Protein AF-A0A2E4V442-F1 (afdb_monomer)

pLDDT: mean 93.14, std 7.01, range [48.56, 98.62]

Radius of gyration: 17.45 Å; Cα contacts (8 Å, |Δi|>4): 67; chains: 1; bounding box: 44×37×44 Å

Nearest PDB structures (foldseek):
  5d56-assembly1_A  TM=4.165E-01  e=1.355E+00  Escherichia coli K-12
  5mm1-assembly1_A  TM=4.091E-01  e=1.714E+00  Pyrococcus furiosus DSM 3638

Secondary structure (DSSP, 8-state):
---HHHHHHHHHHHHHHHHHHHHTTT-HHHHHHHHHS-HHHHHHHHHHHHTT--HHHHHHHHHHHHHHHHHHTTHHHHHHHHHHTT--HHHHHHHHHHHHHHHHHHHHHHHHHTT---

Foldseek 3Di:
DQDPVNVVVVVVVVVLVVVLVVVCVPDVVVSVVSVPPVVVLVVVLVVCVVVPHDPVVSVLSVLVVVLLVVLLCQLVVQLVVVVVVVDDNVVSSVRSVVSSVVSVVVSVVVCVVVVVRD

Structure (mmCIF, N/CA/C/O backbone):
data_AF-A0A2E4V442-F1
#
_entry.id   AF-A0A2E4V442-F1
#
loop_
_atom_site.group_PDB
_atom_site.id
_atom_site.type_symbol
_atom_site.label_atom_id
_atom_site.label_alt_id
_atom_site.label_comp_id
_atom_site.label_asym_id
_atom_site.label_entity_id
_atom_site.label_seq_id
_atom_site.pdbx_PDB_ins_code
_atom_site.Cartn_x
_atom_site.Cartn_y
_atom_site.Cartn_z
_atom_site.occupancy
_atom_site.B_iso_or_equiv
_atom_site.auth_seq_id
_atom_site.auth_comp_id
_atom_site.auth_asym_id
_atom_site.auth_atom_id
_atom_site.pdbx_PDB_model_num
ATOM 1 N N . MET A 1 1 ? -5.041 24.368 11.842 1.00 70.88 1 MET A N 1
ATOM 2 C CA . MET A 1 1 ? -3.656 24.438 12.357 1.00 70.88 1 MET A CA 1
ATOM 3 C C . MET A 1 1 ? -3.226 23.009 12.643 1.00 70.88 1 MET A C 1
ATOM 5 O O . MET A 1 1 ? -4.031 22.305 13.235 1.00 70.88 1 MET A O 1
ATOM 9 N N . LEU A 1 2 ? -2.059 22.558 12.169 1.00 82.75 2 LEU A N 1
ATOM 10 C CA . LEU A 1 2 ? -1.577 21.198 12.460 1.00 82.75 2 LEU A CA 1
ATOM 11 C C . LEU A 1 2 ? -1.310 21.066 13.961 1.00 82.75 2 LEU A C 1
ATOM 13 O O . LEU A 1 2 ? -0.691 21.955 14.550 1.00 82.75 2 LEU A O 1
ATOM 17 N N . THR A 1 3 ? -1.780 19.985 14.576 1.00 91.81 3 THR A N 1
ATOM 18 C CA . THR A 1 3 ? -1.441 19.688 15.969 1.00 91.81 3 THR A CA 1
ATOM 19 C C . THR A 1 3 ? -0.042 19.071 16.050 1.00 91.81 3 THR A C 1
ATOM 21 O O . THR A 1 3 ? 0.484 18.544 15.067 1.00 91.81 3 THR A O 1
ATOM 24 N N . LEU A 1 4 ? 0.576 19.100 17.235 1.00 90.75 4 LEU A N 1
ATOM 25 C CA . LEU A 1 4 ? 1.845 18.399 17.474 1.00 90.75 4 LEU A CA 1
ATOM 26 C C . LEU A 1 4 ? 1.731 16.900 17.144 1.00 90.75 4 LEU A C 1
ATOM 28 O O . LEU A 1 4 ? 2.670 16.299 16.627 1.00 90.75 4 LEU A O 1
ATOM 32 N N . PHE A 1 5 ? 0.560 16.317 17.398 1.00 86.19 5 PHE A N 1
ATOM 33 C CA . PHE A 1 5 ? 0.272 14.924 17.089 1.00 86.19 5 PHE A CA 1
ATOM 34 C C . PHE A 1 5 ? 0.275 14.656 15.578 1.00 86.19 5 PHE A C 1
ATOM 36 O O . PHE A 1 5 ? 0.893 13.692 15.130 1.00 86.19 5 PHE A O 1
ATOM 43 N N . ASP A 1 6 ? -0.313 15.549 14.777 1.00 87.94 6 ASP A N 1
ATOM 44 C CA . ASP A 1 6 ? -0.302 15.438 13.312 1.00 87.94 6 ASP A CA 1
ATOM 45 C C . ASP A 1 6 ? 1.120 15.525 12.744 1.00 87.94 6 ASP A C 1
ATOM 47 O O . ASP A 1 6 ? 1.485 14.763 11.848 1.00 87.94 6 ASP A O 1
ATOM 51 N N . ILE A 1 7 ? 1.957 16.405 13.306 1.00 92.69 7 ILE A N 1
ATOM 52 C CA . ILE A 1 7 ? 3.369 16.534 12.915 1.00 92.69 7 ILE A CA 1
ATOM 53 C C . ILE A 1 7 ? 4.123 15.222 13.166 1.00 92.69 7 ILE A C 1
ATOM 55 O O . ILE A 1 7 ? 4.877 14.770 12.305 1.00 92.69 7 ILE A O 1
ATOM 59 N N . ILE A 1 8 ? 3.893 14.574 14.312 1.00 89.12 8 ILE A N 1
ATOM 60 C CA . ILE A 1 8 ? 4.520 13.287 14.640 1.00 89.12 8 ILE A CA 1
ATOM 61 C C . ILE A 1 8 ? 4.085 12.198 13.648 1.00 89.12 8 ILE A C 1
ATOM 63 O O . ILE A 1 8 ? 4.938 11.465 13.144 1.00 89.12 8 ILE A O 1
ATOM 67 N N . LYS A 1 9 ? 2.790 12.117 13.309 1.00 84.31 9 LYS A N 1
ATOM 68 C CA . LYS A 1 9 ? 2.277 11.152 12.315 1.00 84.31 9 LYS A CA 1
ATOM 69 C C . LYS A 1 9 ? 2.958 11.322 10.953 1.00 84.31 9 LYS A C 1
ATOM 71 O O . LYS A 1 9 ? 3.360 10.337 10.327 1.00 84.31 9 LYS A O 1
ATOM 76 N N . ILE A 1 10 ? 3.134 12.570 10.516 1.00 90.31 10 ILE A N 1
ATOM 77 C CA . ILE A 1 10 ? 3.814 12.898 9.257 1.00 90.31 10 ILE A CA 1
ATOM 78 C C . ILE A 1 10 ? 5.287 12.474 9.309 1.00 90.31 10 ILE A C 1
ATOM 80 O O . ILE A 1 10 ? 5.756 11.801 8.392 1.00 90.31 10 ILE A O 1
ATOM 84 N N . LEU A 1 11 ? 6.008 12.815 10.383 1.00 93.12 11 LEU A N 1
ATOM 85 C CA . LEU A 1 11 ? 7.427 12.474 10.530 1.00 93.12 11 LEU A CA 1
ATOM 86 C C . LEU A 1 11 ? 7.662 10.961 10.534 1.00 93.12 11 LEU A C 1
ATOM 88 O O . LEU A 1 11 ? 8.557 10.491 9.835 1.00 93.12 11 LEU A O 1
ATOM 92 N N . ILE A 1 12 ? 6.842 10.192 11.256 1.00 88.94 12 ILE A N 1
ATOM 93 C CA . ILE A 1 12 ? 6.928 8.723 11.266 1.00 88.94 12 ILE A CA 1
ATOM 94 C C . ILE A 1 12 ? 6.750 8.168 9.849 1.00 88.94 12 ILE A C 1
ATOM 96 O O . ILE A 1 12 ? 7.550 7.349 9.401 1.00 88.94 12 ILE A O 1
ATOM 100 N N . THR A 1 13 ? 5.744 8.652 9.117 1.00 88.25 13 THR A N 1
ATOM 101 C CA . THR A 1 13 ? 5.473 8.207 7.741 1.00 88.25 13 THR A CA 1
ATOM 102 C C . THR A 1 13 ? 6.648 8.518 6.811 1.00 88.25 13 THR A C 1
ATOM 104 O O . THR A 1 13 ? 7.083 7.658 6.044 1.00 88.25 13 THR A O 1
ATOM 107 N N . ALA A 1 14 ? 7.211 9.725 6.911 1.00 92.38 14 ALA A N 1
ATOM 108 C CA . ALA A 1 14 ? 8.365 10.133 6.115 1.00 92.38 14 ALA A CA 1
ATOM 109 C C . ALA A 1 14 ? 9.609 9.283 6.423 1.00 92.38 14 ALA A C 1
ATOM 111 O O . ALA A 1 14 ? 10.305 8.865 5.497 1.00 92.38 14 ALA A O 1
ATOM 112 N N . ILE A 1 15 ? 9.861 8.983 7.703 1.00 93.19 15 ILE A N 1
ATOM 113 C CA . ILE A 1 15 ? 10.971 8.122 8.131 1.00 93.19 15 ILE A CA 1
ATOM 114 C C . ILE A 1 15 ? 10.814 6.716 7.553 1.00 93.19 15 ILE A C 1
ATOM 116 O O . ILE A 1 15 ? 11.778 6.194 7.006 1.00 93.19 15 ILE A O 1
ATOM 120 N N . ILE A 1 16 ? 9.616 6.123 7.601 1.00 89.50 16 ILE A N 1
ATOM 121 C CA . ILE A 1 16 ? 9.366 4.784 7.041 1.00 89.50 16 ILE A CA 1
ATOM 122 C C . ILE A 1 16 ? 9.712 4.749 5.546 1.00 89.50 16 ILE A C 1
ATOM 124 O O . ILE A 1 16 ? 10.477 3.886 5.112 1.00 89.50 16 ILE A O 1
ATOM 128 N N . ILE A 1 17 ? 9.200 5.707 4.767 1.00 90.88 17 ILE A N 1
ATOM 129 C CA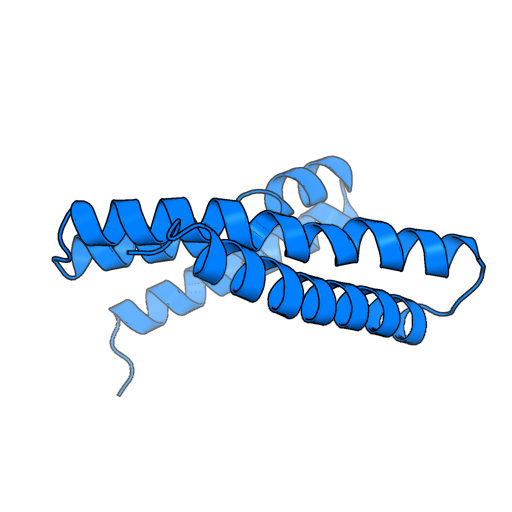 . ILE A 1 17 ? 9.462 5.786 3.321 1.00 90.88 17 ILE A CA 1
ATOM 130 C C . ILE A 1 17 ? 10.961 5.963 3.054 1.00 90.88 17 ILE A C 1
ATOM 132 O O . ILE A 1 17 ? 11.536 5.259 2.220 1.00 90.88 17 ILE A O 1
ATOM 136 N N . PHE A 1 18 ? 11.608 6.871 3.787 1.00 93.50 18 PHE A N 1
ATOM 137 C CA . PHE A 1 18 ? 13.040 7.120 3.665 1.00 93.50 18 PHE A CA 1
ATOM 138 C C . PHE A 1 18 ? 13.868 5.870 3.985 1.00 93.50 18 PHE A C 1
ATOM 140 O O . PHE A 1 18 ? 14.773 5.520 3.230 1.00 93.50 18 PHE A O 1
ATOM 147 N N . THR A 1 19 ? 13.545 5.155 5.063 1.00 91.31 19 THR A N 1
ATOM 148 C CA . THR A 1 19 ? 14.232 3.921 5.454 1.00 91.31 19 THR A CA 1
ATOM 149 C C . THR A 1 19 ? 14.133 2.856 4.365 1.00 91.31 19 THR A C 1
ATOM 151 O O . THR A 1 19 ? 15.154 2.262 4.018 1.00 91.31 19 THR A O 1
ATOM 154 N N . VAL A 1 20 ? 12.952 2.652 3.772 1.00 91.12 20 VAL A N 1
ATOM 155 C CA . VAL A 1 20 ? 12.780 1.700 2.661 1.00 91.12 20 VAL A CA 1
ATOM 156 C C . VAL A 1 20 ? 13.648 2.095 1.460 1.00 91.12 20 VAL A C 1
ATOM 158 O O . VAL A 1 20 ? 14.362 1.247 0.926 1.00 91.12 20 VAL A O 1
ATOM 161 N N . ALA A 1 21 ? 13.668 3.379 1.085 1.00 90.50 21 ALA A N 1
ATOM 162 C CA . ALA A 1 21 ? 14.468 3.883 -0.038 1.00 90.50 21 ALA A CA 1
ATOM 163 C C . ALA A 1 21 ? 15.992 3.798 0.191 1.00 90.50 21 ALA A C 1
ATOM 165 O O . ALA A 1 21 ? 16.767 3.611 -0.750 1.00 90.50 21 ALA A O 1
ATOM 166 N N . GLN A 1 22 ? 16.448 3.933 1.438 1.00 93.69 22 GLN A N 1
ATOM 167 C CA . GLN A 1 22 ? 17.862 3.771 1.784 1.00 93.69 22 GLN A CA 1
ATOM 168 C C . GLN A 1 22 ? 18.279 2.299 1.790 1.00 93.69 22 GLN A C 1
ATOM 170 O O . GLN A 1 22 ? 19.370 1.960 1.329 1.00 93.69 22 GLN A O 1
ATOM 175 N N . ILE A 1 23 ? 17.419 1.414 2.300 1.00 92.12 23 ILE A N 1
ATOM 176 C CA . ILE A 1 23 ? 17.699 -0.023 2.358 1.00 92.12 23 ILE A CA 1
ATOM 177 C C . ILE A 1 23 ? 17.668 -0.637 0.960 1.00 92.12 23 ILE A C 1
ATOM 179 O O . ILE A 1 23 ? 18.528 -1.460 0.668 1.00 92.12 23 ILE A O 1
ATOM 183 N N . SER A 1 24 ? 16.786 -0.188 0.060 1.00 90.88 24 SER A N 1
ATOM 184 C CA . SER A 1 24 ? 16.713 -0.721 -1.310 1.00 90.88 24 SER A CA 1
ATOM 185 C C . SER A 1 24 ? 18.002 -0.544 -2.114 1.00 90.88 24 SER A C 1
ATOM 187 O O . SER A 1 24 ? 18.226 -1.287 -3.065 1.00 90.88 24 SER A O 1
ATOM 189 N N . GLN A 1 25 ? 18.857 0.413 -1.734 1.00 91.44 25 GLN A N 1
ATOM 190 C CA . GLN A 1 25 ? 20.178 0.617 -2.340 1.00 91.44 25 GLN A CA 1
ATOM 191 C C . GLN A 1 25 ? 21.234 -0.386 -1.847 1.00 91.44 25 GLN A C 1
ATOM 193 O O . GLN A 1 25 ? 22.270 -0.536 -2.488 1.00 91.44 25 GLN A O 1
ATOM 198 N N . ARG A 1 26 ? 21.006 -1.041 -0.700 1.00 91.62 26 ARG A N 1
ATOM 199 C CA . ARG A 1 26 ? 21.957 -1.967 -0.060 1.00 91.62 26 ARG A CA 1
ATOM 200 C C . ARG A 1 26 ? 21.497 -3.421 -0.117 1.00 91.62 26 ARG A C 1
ATOM 202 O O . ARG A 1 26 ? 22.315 -4.296 -0.368 1.00 91.62 26 ARG A O 1
ATOM 209 N N . ASP A 1 27 ? 20.214 -3.664 0.133 1.00 92.81 27 ASP A N 1
ATOM 210 C CA . ASP A 1 27 ? 19.600 -4.989 0.186 1.00 92.81 27 ASP A CA 1
ATOM 211 C C . ASP A 1 27 ? 18.152 -4.919 -0.322 1.00 92.81 27 ASP A C 1
ATOM 213 O O . ASP A 1 27 ? 17.242 -4.404 0.337 1.00 92.81 27 ASP A O 1
ATOM 217 N N . THR A 1 28 ? 17.937 -5.450 -1.524 1.00 91.62 28 THR A N 1
ATOM 218 C CA . THR A 1 28 ? 16.622 -5.469 -2.170 1.00 91.62 28 THR A CA 1
ATOM 219 C C . THR A 1 28 ? 15.635 -6.394 -1.457 1.00 91.62 28 THR A C 1
ATOM 221 O O . THR A 1 28 ? 14.446 -6.082 -1.420 1.00 91.62 28 THR A O 1
ATOM 224 N N . LEU A 1 29 ? 16.095 -7.500 -0.861 1.00 93.50 29 LEU A N 1
ATOM 225 C CA . LEU A 1 29 ? 15.221 -8.441 -0.157 1.00 93.50 29 LEU A CA 1
ATOM 226 C C . LEU A 1 29 ? 14.719 -7.830 1.151 1.00 93.50 29 LEU A C 1
ATOM 228 O O . LEU A 1 29 ? 13.524 -7.887 1.436 1.00 93.50 29 LEU A O 1
ATOM 232 N N . LEU A 1 30 ? 15.607 -7.192 1.918 1.00 92.56 30 LEU A N 1
ATOM 233 C CA . LEU A 1 30 ? 15.222 -6.491 3.142 1.00 92.56 30 LEU A CA 1
ATOM 234 C C . LEU A 1 30 ? 14.290 -5.309 2.843 1.00 92.56 30 LEU A C 1
ATOM 236 O O . LEU A 1 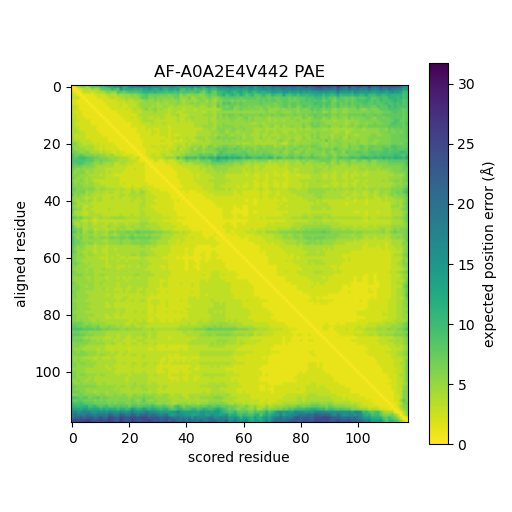30 ? 13.324 -5.087 3.572 1.00 92.56 30 LEU A O 1
ATOM 240 N N . ALA A 1 31 ? 14.532 -4.577 1.751 1.00 90.62 31 ALA A N 1
ATOM 241 C CA . ALA A 1 31 ? 13.635 -3.511 1.314 1.00 90.62 31 ALA A CA 1
ATOM 242 C C . ALA A 1 31 ? 12.249 -4.042 0.925 1.00 90.62 31 ALA A C 1
ATOM 244 O O . ALA A 1 31 ? 11.245 -3.457 1.325 1.00 90.62 31 ALA A O 1
ATOM 245 N N . ALA A 1 32 ? 12.184 -5.163 0.197 1.00 91.88 32 ALA A N 1
ATOM 246 C CA . ALA A 1 32 ? 10.926 -5.813 -0.159 1.00 91.88 32 ALA A CA 1
ATOM 247 C C . ALA A 1 32 ? 10.178 -6.323 1.082 1.00 91.88 32 ALA A C 1
ATOM 249 O O . ALA A 1 32 ? 8.971 -6.116 1.192 1.00 91.88 32 ALA A O 1
ATOM 250 N N . LEU A 1 33 ? 10.889 -6.917 2.049 1.00 93.06 33 LEU A N 1
ATOM 251 C CA . LEU A 1 33 ? 10.310 -7.350 3.320 1.00 93.06 33 LEU A CA 1
ATOM 252 C C . LEU A 1 33 ? 9.682 -6.167 4.061 1.00 93.06 33 LEU A C 1
ATOM 254 O O . LEU A 1 33 ? 8.514 -6.231 4.433 1.00 93.06 33 LEU A O 1
ATOM 258 N N . LEU A 1 34 ? 10.421 -5.068 4.224 1.00 91.00 34 LEU A N 1
ATOM 259 C CA . LEU A 1 34 ? 9.919 -3.868 4.893 1.00 91.00 34 LEU A CA 1
ATOM 260 C C . LEU A 1 34 ? 8.745 -3.227 4.147 1.00 91.00 34 LEU A C 1
ATOM 262 O O . LEU A 1 34 ? 7.768 -2.841 4.782 1.00 91.00 34 LEU A O 1
ATOM 266 N N . ALA A 1 35 ? 8.811 -3.155 2.816 1.00 89.81 35 ALA A N 1
ATOM 267 C CA . ALA A 1 35 ? 7.719 -2.647 1.990 1.00 89.81 35 ALA A CA 1
ATOM 268 C C . ALA A 1 35 ? 6.462 -3.533 2.055 1.00 89.81 35 ALA A C 1
ATOM 270 O O . ALA A 1 35 ? 5.357 -3.028 1.877 1.00 89.81 35 ALA A O 1
ATOM 271 N N . SER A 1 36 ? 6.612 -4.836 2.325 1.00 91.62 36 SER A N 1
ATOM 272 C CA . SER A 1 36 ? 5.485 -5.772 2.445 1.00 91.62 36 SER A CA 1
ATOM 273 C C . SER A 1 36 ? 4.739 -5.680 3.781 1.00 91.62 36 SER A C 1
ATOM 275 O O . SER A 1 36 ? 3.601 -6.140 3.880 1.00 91.62 36 SER A O 1
ATOM 277 N N . ILE A 1 37 ? 5.347 -5.080 4.814 1.00 93.25 37 ILE A N 1
ATOM 278 C CA . ILE A 1 37 ? 4.682 -4.864 6.103 1.00 93.25 37 ILE A CA 1
ATOM 279 C C . ILE A 1 37 ? 3.549 -3.845 5.896 1.00 93.25 37 ILE A C 1
ATOM 281 O O . ILE A 1 37 ? 3.814 -2.743 5.406 1.00 93.25 37 ILE A O 1
ATOM 285 N N . PRO A 1 38 ? 2.304 -4.131 6.327 1.00 92.38 38 PRO A N 1
ATOM 286 C CA . PRO A 1 38 ? 1.164 -3.225 6.176 1.00 92.38 38 PRO A CA 1
ATOM 287 C C . PRO A 1 38 ? 1.219 -2.080 7.205 1.00 92.38 38 PRO A C 1
ATOM 289 O O . PRO A 1 38 ? 0.304 -1.880 8.001 1.00 92.38 38 PRO A O 1
ATOM 292 N N . THR A 1 39 ? 2.318 -1.323 7.214 1.00 91.81 39 THR A N 1
ATOM 293 C CA . THR A 1 39 ? 2.621 -0.267 8.193 1.00 91.81 39 THR A CA 1
ATOM 294 C C . THR A 1 39 ? 1.535 0.799 8.236 1.00 91.81 39 THR A C 1
ATOM 296 O O . THR A 1 39 ? 1.105 1.181 9.320 1.00 91.81 39 THR A O 1
ATOM 299 N N . VAL A 1 40 ? 1.031 1.218 7.071 1.00 91.44 40 VAL A N 1
ATOM 300 C CA . VAL A 1 40 ? -0.080 2.175 6.961 1.00 91.44 40 VAL A CA 1
ATOM 301 C C . VAL A 1 40 ? -1.321 1.655 7.689 1.00 91.44 40 VAL A C 1
ATOM 303 O O . VAL A 1 40 ? -1.906 2.374 8.493 1.00 91.44 40 VAL A O 1
ATOM 306 N N . SER A 1 41 ? -1.695 0.393 7.465 1.00 93.69 41 SER A N 1
ATOM 307 C CA . SER A 1 41 ? -2.851 -0.232 8.113 1.00 93.69 41 SER A CA 1
ATOM 308 C C . SER A 1 41 ? -2.658 -0.406 9.618 1.00 93.69 41 SER A C 1
ATOM 310 O O . SER A 1 41 ? -3.590 -0.166 10.381 1.00 93.69 41 SER A O 1
ATOM 312 N N . ILE A 1 42 ? -1.457 -0.797 10.055 1.00 94.44 42 ILE A N 1
ATOM 313 C CA . ILE A 1 42 ? -1.119 -0.934 11.479 1.00 94.44 42 ILE A CA 1
ATOM 314 C C . ILE A 1 42 ? -1.258 0.421 12.178 1.00 94.44 42 ILE A C 1
ATOM 316 O O . ILE A 1 42 ? -1.952 0.519 13.187 1.00 94.44 42 ILE A O 1
ATOM 320 N N . LEU A 1 43 ? -0.654 1.473 11.619 1.00 91.88 43 LEU A N 1
ATOM 321 C CA . LEU A 1 43 ? -0.737 2.825 12.173 1.00 91.88 43 LEU A CA 1
ATOM 322 C C . LEU A 1 43 ? -2.178 3.344 12.185 1.00 91.88 43 LEU A C 1
ATOM 324 O O . LEU A 1 43 ? -2.605 3.905 13.190 1.00 91.88 43 LEU A O 1
ATOM 328 N N . ALA A 1 44 ? -2.944 3.102 11.118 1.00 92.50 44 ALA A N 1
ATOM 329 C CA . ALA A 1 44 ? -4.356 3.464 11.065 1.00 92.50 44 ALA A CA 1
ATOM 330 C C . ALA A 1 44 ? -5.157 2.788 12.188 1.00 92.50 44 ALA A C 1
ATOM 332 O O . ALA A 1 44 ? -5.867 3.478 12.910 1.00 92.50 44 ALA A O 1
ATOM 333 N N . MET A 1 45 ? -4.992 1.478 12.410 1.00 96.00 45 MET A N 1
ATOM 334 C CA . MET A 1 45 ? -5.677 0.768 13.502 1.00 96.00 45 MET A CA 1
ATOM 335 C C . MET A 1 45 ? -5.247 1.256 14.891 1.00 96.00 45 MET A C 1
ATOM 337 O O . MET A 1 45 ? -6.085 1.362 15.785 1.00 96.00 45 MET A O 1
ATOM 341 N N . MET A 1 46 ? -3.967 1.595 15.081 1.00 94.25 46 MET A N 1
ATOM 342 C CA . MET A 1 46 ? -3.495 2.203 16.331 1.00 94.25 46 MET A CA 1
ATOM 343 C C . MET A 1 46 ? -4.164 3.556 16.585 1.00 94.25 46 MET A C 1
ATOM 345 O O . MET A 1 46 ? -4.535 3.853 17.717 1.00 94.25 46 MET A O 1
ATOM 349 N N . TRP A 1 47 ? -4.337 4.375 15.545 1.00 91.31 47 TRP A N 1
ATOM 350 C CA . TRP A 1 47 ? -5.034 5.655 15.669 1.00 91.31 47 TRP A CA 1
ATOM 351 C C . TRP A 1 47 ? -6.530 5.470 15.887 1.00 91.31 47 TRP A C 1
ATOM 353 O O . TRP A 1 47 ? -7.070 6.137 16.753 1.00 91.31 47 TRP A O 1
ATOM 363 N N . MET A 1 48 ? -7.176 4.520 15.204 1.00 94.88 48 MET A N 1
ATOM 364 C CA . MET A 1 48 ? -8.578 4.175 15.463 1.00 94.88 48 MET A CA 1
ATOM 365 C C . MET A 1 48 ? -8.796 3.806 16.935 1.00 94.88 48 MET A C 1
ATOM 367 O O . MET A 1 48 ? -9.727 4.296 17.565 1.00 94.88 48 MET A O 1
ATOM 371 N N . ASN A 1 49 ? -7.910 2.984 17.506 1.00 95.88 49 ASN A N 1
ATOM 372 C CA . ASN A 1 49 ? -7.970 2.634 18.922 1.00 95.88 49 ASN A CA 1
ATOM 373 C C . ASN A 1 49 ? -7.753 3.854 19.833 1.00 95.88 49 ASN A C 1
ATOM 375 O O . ASN A 1 49 ? -8.490 4.033 20.799 1.00 95.88 49 ASN A O 1
ATOM 379 N N . TYR A 1 50 ? -6.780 4.709 19.509 1.00 92.88 50 TYR A N 1
ATOM 380 C CA . TYR A 1 50 ? -6.520 5.943 20.253 1.00 92.88 50 TYR A CA 1
ATOM 381 C C . TYR A 1 50 ? -7.706 6.921 20.212 1.00 92.88 50 TYR A C 1
ATOM 383 O O . TYR A 1 50 ? -8.040 7.527 21.228 1.00 92.88 50 TYR A O 1
ATOM 391 N N . ASP A 1 51 ? -8.363 7.034 19.058 1.00 92.94 51 ASP A N 1
ATOM 392 C CA . ASP A 1 51 ? -9.527 7.893 18.828 1.00 92.94 51 ASP A CA 1
ATOM 393 C C . ASP A 1 51 ? -10.822 7.297 19.429 1.00 92.94 51 ASP A C 1
ATOM 395 O O . ASP A 1 51 ? -11.886 7.912 19.353 1.00 92.94 51 ASP A O 1
ATOM 399 N N . GLY A 1 52 ? -10.739 6.122 20.066 1.00 96.12 52 GLY A N 1
ATOM 400 C CA . GLY A 1 52 ? -11.832 5.500 20.812 1.00 96.12 52 GLY A CA 1
ATOM 401 C C . GLY A 1 52 ? -12.824 4.707 19.961 1.00 96.12 52 GLY A C 1
ATOM 402 O O . GLY A 1 52 ? -13.940 4.463 20.420 1.00 96.12 52 GLY A O 1
ATOM 403 N N . LEU A 1 53 ? -12.448 4.306 18.740 1.00 97.38 53 LEU A N 1
ATOM 404 C CA . LEU A 1 53 ? -13.283 3.423 17.925 1.00 97.38 53 LEU A CA 1
ATOM 405 C C . LEU A 1 53 ? -13.428 2.051 18.588 1.00 97.38 53 LEU A C 1
ATOM 407 O O . LEU A 1 53 ? -12.528 1.554 19.269 1.00 97.38 53 LEU A O 1
ATOM 411 N N . SER A 1 54 ? -14.580 1.431 18.358 1.00 97.31 54 SER A N 1
ATOM 412 C CA . SER A 1 54 ? -14.921 0.132 18.925 1.00 97.31 54 SER A CA 1
ATOM 413 C C . SER A 1 54 ? -14.118 -1.012 18.299 1.00 97.31 54 SER A C 1
ATOM 415 O O . SER A 1 54 ? -13.712 -0.968 17.134 1.00 97.31 54 SER A O 1
ATOM 417 N N . ASP A 1 55 ? -13.956 -2.102 19.054 1.00 96.31 55 ASP A N 1
ATOM 418 C CA . ASP A 1 55 ? -13.287 -3.314 18.567 1.00 96.31 55 ASP A CA 1
ATOM 419 C C . ASP A 1 55 ? -13.943 -3.865 17.292 1.00 96.31 55 ASP A C 1
ATOM 421 O O . ASP A 1 55 ? -13.253 -4.373 16.410 1.00 96.31 55 ASP A O 1
ATOM 425 N N . SER A 1 56 ? -15.268 -3.742 17.152 1.00 96.75 56 SER A N 1
ATOM 426 C CA . SER A 1 56 ? -15.988 -4.187 15.954 1.00 96.75 56 SER A CA 1
ATOM 427 C C . SER A 1 56 ? -15.615 -3.374 14.712 1.00 96.75 56 SER A C 1
ATOM 429 O O . SER A 1 56 ? -15.474 -3.959 13.637 1.00 96.75 56 SER A O 1
ATOM 431 N N . GLU A 1 57 ? -15.397 -2.063 14.841 1.00 96.25 57 GLU A N 1
ATOM 432 C CA . GLU A 1 57 ? -14.930 -1.204 13.746 1.00 96.25 57 GLU A CA 1
ATOM 433 C C . GLU A 1 57 ? -13.500 -1.557 13.329 1.00 96.25 57 GLU A C 1
ATOM 435 O O . GLU A 1 57 ? -13.217 -1.699 12.138 1.00 96.25 57 GLU A O 1
ATOM 440 N N . ILE A 1 58 ? -12.607 -1.778 14.299 1.00 97.25 58 ILE A N 1
ATOM 441 C CA . ILE A 1 58 ? -11.216 -2.170 14.031 1.00 97.25 58 ILE A CA 1
ATOM 442 C C . ILE A 1 58 ? -11.161 -3.564 13.384 1.00 97.25 58 ILE A C 1
ATOM 444 O O . ILE A 1 58 ? -10.443 -3.764 12.401 1.00 97.25 58 ILE A O 1
ATOM 448 N N . ILE A 1 59 ? -11.955 -4.525 13.874 1.00 95.94 59 ILE A N 1
ATOM 449 C CA . ILE A 1 59 ? -12.070 -5.868 13.283 1.00 95.94 59 ILE A CA 1
ATOM 450 C C . ILE A 1 59 ? -12.597 -5.782 11.849 1.00 95.94 59 ILE A C 1
ATOM 452 O O . ILE A 1 59 ? -12.072 -6.469 10.970 1.00 95.94 59 ILE A O 1
ATOM 456 N N . LYS A 1 60 ? -13.625 -4.961 11.598 1.00 94.81 60 LYS A N 1
ATOM 457 C CA . LYS A 1 60 ? -14.173 -4.760 10.252 1.00 94.81 60 LYS A CA 1
ATOM 458 C C . LYS A 1 60 ? -13.108 -4.204 9.310 1.00 94.81 60 LYS A C 1
ATOM 460 O O . LYS A 1 60 ? -12.847 -4.820 8.280 1.00 94.81 60 LYS A O 1
ATOM 465 N N . PHE A 1 61 ? -12.429 -3.129 9.704 1.00 95.56 61 PHE A N 1
ATOM 466 C CA . PHE A 1 61 ? -11.360 -2.519 8.913 1.00 95.56 61 PHE A CA 1
ATOM 467 C C . PHE A 1 61 ? -10.219 -3.505 8.614 1.00 95.56 61 PHE A C 1
ATOM 469 O O . PHE A 1 61 ? -9.785 -3.640 7.471 1.00 95.56 61 PHE A O 1
ATOM 476 N N . SER A 1 62 ? -9.780 -4.269 9.619 1.00 95.44 62 SER A N 1
ATOM 477 C CA . SER A 1 62 ? -8.757 -5.309 9.459 1.00 95.44 62 SER A CA 1
ATOM 478 C C . SER 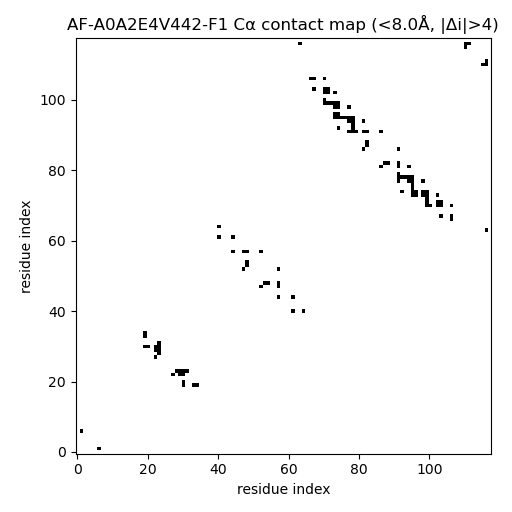A 1 62 ? -9.172 -6.384 8.443 1.00 95.44 62 SER A C 1
ATOM 480 O O . SER A 1 62 ? -8.393 -6.744 7.559 1.00 95.44 62 SER A O 1
ATOM 482 N N . LYS A 1 63 ? -10.425 -6.859 8.509 1.00 94.12 63 LYS A N 1
ATOM 483 C CA . LYS A 1 63 ? -10.970 -7.834 7.550 1.00 94.12 63 LYS A CA 1
ATOM 484 C C . LYS A 1 63 ? -11.083 -7.262 6.140 1.00 94.12 63 LYS A C 1
ATOM 486 O O . LYS A 1 63 ? -10.785 -7.969 5.182 1.00 94.12 63 LYS A O 1
ATOM 491 N N . GLU A 1 64 ? -11.494 -6.006 5.998 1.00 94.19 64 GLU A N 1
ATOM 492 C CA . GLU A 1 64 ? -11.572 -5.331 4.699 1.00 94.19 64 GLU A CA 1
ATOM 493 C C . GLU A 1 64 ? -10.189 -5.222 4.042 1.00 94.19 64 GLU A C 1
ATOM 495 O O . GLU A 1 64 ? -10.051 -5.532 2.858 1.00 94.19 64 GLU A O 1
ATOM 500 N N . ILE A 1 65 ? -9.144 -4.892 4.811 1.00 95.19 65 ILE A N 1
ATOM 501 C CA . ILE A 1 65 ? -7.762 -4.840 4.309 1.00 95.19 65 ILE A CA 1
ATOM 502 C C . ILE A 1 65 ? -7.334 -6.176 3.692 1.00 95.19 65 ILE A C 1
ATOM 504 O O . ILE A 1 65 ? -6.711 -6.169 2.633 1.00 95.19 65 ILE A O 1
ATOM 508 N N . VAL A 1 66 ? -7.688 -7.318 4.292 1.00 93.75 66 VAL A N 1
ATOM 509 C CA . VAL A 1 66 ? -7.335 -8.645 3.746 1.00 93.75 66 VAL A CA 1
ATOM 510 C C . VAL A 1 66 ? -7.848 -8.814 2.314 1.00 93.75 66 VAL A C 1
ATOM 512 O O . VAL A 1 66 ? -7.102 -9.254 1.440 1.00 93.75 66 VAL A O 1
ATOM 515 N N . TRP A 1 67 ? -9.094 -8.418 2.048 1.00 94.00 67 TRP A N 1
ATOM 516 C CA . TRP A 1 67 ? -9.669 -8.491 0.703 1.00 94.00 67 TRP A CA 1
ATOM 517 C C . TRP A 1 67 ? -9.027 -7.501 -0.262 1.00 94.00 67 TRP A C 1
ATOM 519 O O . TRP A 1 67 ? -8.787 -7.837 -1.419 1.00 94.00 67 TRP A O 1
ATOM 529 N N . LEU A 1 68 ? -8.723 -6.293 0.211 1.00 94.88 68 LEU A N 1
ATOM 530 C CA . LEU A 1 68 ? -8.157 -5.224 -0.611 1.00 94.88 68 LEU A CA 1
ATOM 531 C C . LEU A 1 68 ? -6.660 -5.416 -0.905 1.00 94.88 68 LEU A C 1
ATOM 533 O O . LEU A 1 68 ? -6.162 -4.909 -1.910 1.00 94.88 68 LEU A O 1
ATOM 537 N N . ILE A 1 69 ? -5.943 -6.211 -0.109 1.00 95.81 69 ILE A N 1
ATOM 538 C CA . ILE A 1 69 ? -4.576 -6.628 -0.441 1.00 95.81 69 ILE A CA 1
ATOM 539 C C . ILE A 1 69 ? -4.564 -7.483 -1.715 1.00 95.81 69 ILE A C 1
ATOM 541 O O . ILE A 1 69 ? -3.652 -7.343 -2.521 1.00 95.81 69 ILE A O 1
ATOM 545 N N . ILE A 1 70 ? -5.576 -8.324 -1.956 1.00 95.56 70 ILE A N 1
ATOM 546 C CA . ILE A 1 70 ? -5.575 -9.242 -3.108 1.00 95.56 70 ILE A CA 1
ATOM 547 C C . ILE A 1 70 ? -5.459 -8.482 -4.448 1.00 95.56 70 ILE A C 1
ATOM 549 O O . ILE A 1 70 ? -4.550 -8.798 -5.218 1.00 95.56 70 ILE A O 1
ATOM 553 N N . PRO A 1 71 ? -6.282 -7.454 -4.746 1.00 97.38 71 PRO A N 1
ATOM 554 C CA . PRO A 1 71 ? -6.074 -6.617 -5.925 1.00 97.38 71 PRO A CA 1
ATOM 555 C C . PRO A 1 71 ? -4.738 -5.878 -5.955 1.00 97.38 71 PRO A C 1
ATOM 557 O O . PRO A 1 71 ? -4.181 -5.706 -7.036 1.00 97.38 71 PRO A O 1
ATOM 560 N N . SER A 1 72 ? -4.211 -5.427 -4.811 1.00 96.75 72 SER A N 1
ATOM 561 C CA . SER A 1 72 ? -2.958 -4.658 -4.781 1.00 96.75 72 SER A CA 1
ATOM 562 C C . SER A 1 72 ? -1.750 -5.488 -5.235 1.00 96.75 72 SER A C 1
ATOM 564 O O . SER A 1 72 ? -0.830 -4.943 -5.849 1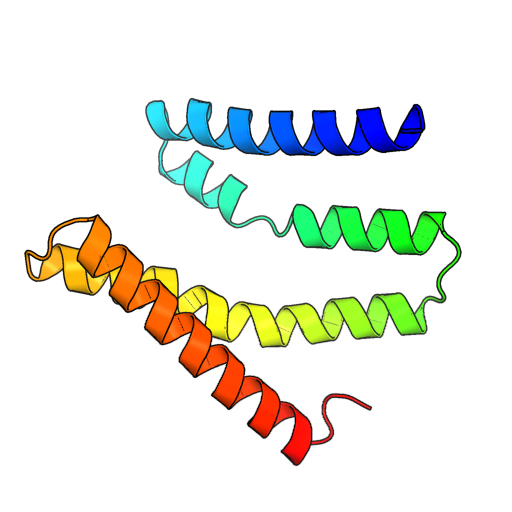.00 96.75 72 SER A O 1
ATOM 566 N N . LEU A 1 73 ? -1.802 -6.814 -5.047 1.00 96.88 73 LEU A N 1
ATOM 567 C CA . LEU A 1 73 ? -0.803 -7.758 -5.555 1.00 96.88 73 LEU A CA 1
ATOM 568 C C . LEU A 1 73 ? -0.684 -7.752 -7.087 1.00 96.88 73 LEU A C 1
ATOM 570 O O . LEU A 1 73 ? 0.382 -8.080 -7.605 1.00 96.88 73 LEU A O 1
ATOM 574 N N . LEU A 1 74 ? -1.724 -7.338 -7.825 1.00 98.31 74 LEU A N 1
ATOM 575 C CA . LEU A 1 74 ? -1.695 -7.301 -9.292 1.00 98.31 74 LEU A CA 1
ATOM 576 C C . LEU A 1 74 ? -0.596 -6.384 -9.831 1.00 98.31 74 LEU A C 1
ATOM 578 O O . LEU A 1 74 ? 0.032 -6.727 -10.831 1.00 98.31 74 LEU A O 1
ATOM 582 N N . LEU A 1 75 ? -0.302 -5.269 -9.155 1.00 98.31 75 LEU A N 1
ATOM 583 C CA . LEU A 1 75 ? 0.809 -4.389 -9.523 1.00 98.31 75 LEU A CA 1
ATOM 584 C C . LEU A 1 75 ? 2.139 -5.155 -9.528 1.00 98.31 75 LEU A C 1
ATOM 586 O O . LEU A 1 75 ? 2.906 -5.052 -10.484 1.00 98.31 75 LEU A O 1
ATOM 590 N N . PHE A 1 76 ? 2.376 -5.967 -8.495 1.00 96.56 76 PHE A N 1
ATOM 591 C CA . PHE A 1 76 ? 3.599 -6.753 -8.312 1.00 96.56 76 PHE A CA 1
ATOM 592 C C . PHE A 1 76 ? 3.685 -7.988 -9.221 1.00 96.56 76 PHE A C 1
ATOM 594 O O . PHE A 1 76 ? 4.708 -8.663 -9.226 1.00 96.56 76 PHE A O 1
ATOM 601 N N . ILE A 1 77 ? 2.642 -8.273 -10.006 1.00 98.12 77 ILE A N 1
ATOM 602 C CA . ILE A 1 77 ? 2.626 -9.343 -11.011 1.00 98.12 77 ILE A CA 1
ATOM 6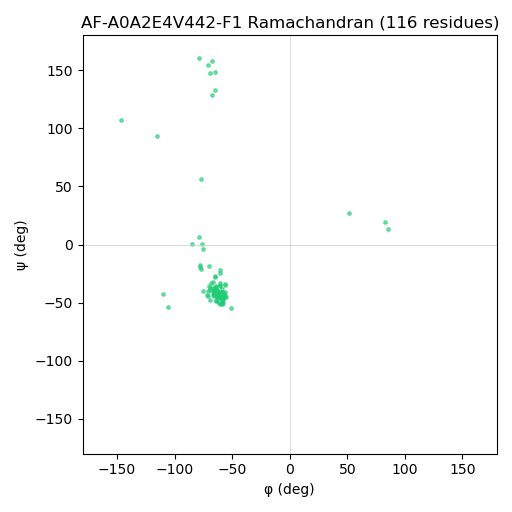03 C C . ILE A 1 77 ? 2.728 -8.737 -12.415 1.00 98.12 77 ILE A C 1
ATOM 605 O O . ILE A 1 77 ? 3.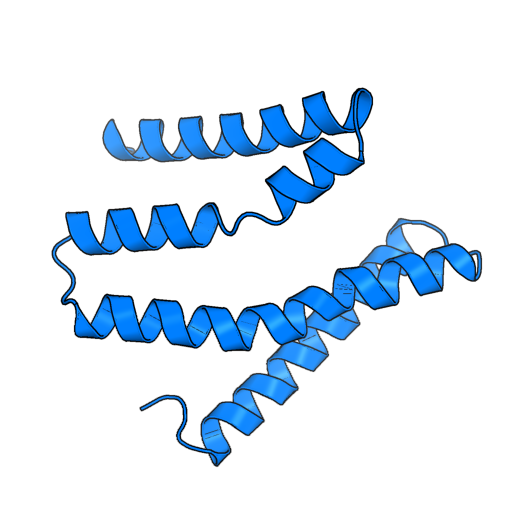612 -9.083 -13.194 1.00 98.12 77 ILE A O 1
ATOM 609 N N . VAL A 1 78 ? 1.843 -7.791 -12.734 1.00 98.62 78 VAL A N 1
ATOM 610 C CA . VAL A 1 78 ? 1.696 -7.233 -14.083 1.00 98.62 78 VAL A CA 1
ATOM 611 C C . VAL A 1 78 ? 2.864 -6.326 -14.454 1.00 98.62 78 VAL A C 1
ATOM 613 O O . VAL A 1 78 ? 3.368 -6.419 -15.571 1.00 98.62 78 VAL A O 1
ATOM 616 N N . MET A 1 79 ? 3.323 -5.457 -13.547 1.00 98.44 79 MET A N 1
ATOM 617 C CA . MET A 1 79 ? 4.423 -4.542 -13.864 1.00 98.44 79 MET A CA 1
ATOM 618 C C . MET A 1 79 ? 5.737 -5.295 -14.148 1.00 98.44 79 MET A C 1
ATOM 620 O O . MET A 1 79 ? 6.333 -5.016 -15.192 1.00 98.44 79 MET A O 1
ATOM 624 N N . PRO A 1 80 ? 6.193 -6.257 -13.314 1.00 97.75 80 PRO A N 1
ATOM 625 C CA . PRO A 1 80 ? 7.387 -7.045 -13.626 1.00 97.75 80 PRO A CA 1
ATOM 626 C C . PRO A 1 80 ? 7.273 -7.824 -14.938 1.00 97.75 80 PRO A C 1
ATOM 628 O O . PRO A 1 80 ? 8.236 -7.869 -15.698 1.00 97.75 80 PRO A O 1
ATOM 631 N N . GLU A 1 81 ? 6.097 -8.376 -15.246 1.00 98.62 81 GLU A N 1
ATOM 632 C CA . GLU A 1 81 ? 5.855 -9.097 -16.499 1.00 98.62 81 GLU A CA 1
ATOM 633 C C . GLU A 1 81 ? 5.945 -8.172 -17.727 1.00 98.62 81 GLU A C 1
ATOM 635 O O . GLU A 1 81 ? 6.569 -8.519 -18.729 1.00 98.62 81 GLU A O 1
ATOM 640 N N . LEU A 1 82 ? 5.378 -6.962 -17.664 1.00 98.62 82 LEU A N 1
ATOM 641 C CA . LEU A 1 82 ? 5.495 -5.979 -18.750 1.00 98.62 82 LEU A CA 1
ATOM 642 C C . LEU A 1 82 ? 6.943 -5.513 -18.944 1.00 98.62 82 LEU A C 1
ATOM 644 O O . LEU A 1 82 ? 7.405 -5.407 -20.082 1.00 98.62 82 LEU A O 1
ATOM 648 N N . LEU A 1 83 ? 7.676 -5.287 -17.848 1.00 98.56 83 LEU A N 1
ATOM 649 C CA . LEU A 1 83 ? 9.109 -4.986 -17.894 1.00 98.56 83 LEU A CA 1
ATOM 650 C C . LEU A 1 83 ? 9.902 -6.136 -18.530 1.00 98.56 83 LEU A C 1
ATOM 652 O O . LEU A 1 83 ? 10.748 -5.891 -19.389 1.00 98.56 83 LEU A O 1
ATOM 656 N N . HIS A 1 84 ? 9.595 -7.387 -18.171 1.00 98.31 84 HIS A N 1
ATOM 657 C CA . HIS A 1 84 ? 10.215 -8.572 -18.766 1.00 98.31 84 HIS A CA 1
ATOM 658 C C . HIS A 1 84 ? 9.966 -8.660 -20.281 1.00 98.31 84 HIS A C 1
ATOM 660 O O . HIS A 1 84 ? 10.845 -9.067 -21.037 1.00 98.31 84 HIS A O 1
ATOM 666 N N . ARG A 1 85 ? 8.802 -8.190 -20.748 1.00 98.12 85 ARG A N 1
ATOM 667 C CA . ARG A 1 85 ? 8.440 -8.083 -22.174 1.00 98.12 85 ARG A CA 1
ATOM 668 C C . ARG A 1 85 ? 9.057 -6.877 -22.893 1.00 98.12 85 ARG A C 1
ATOM 670 O O . ARG A 1 85 ? 8.713 -6.621 -24.046 1.00 98.12 85 ARG A O 1
ATOM 677 N N . GLY A 1 8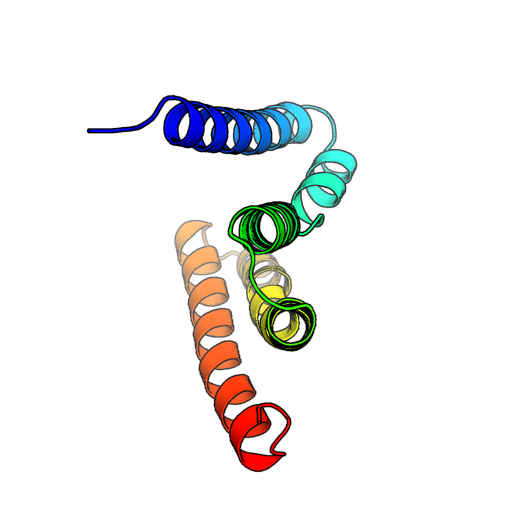6 ? 9.939 -6.124 -22.237 1.00 98.19 86 GLY A N 1
ATOM 678 C CA . GLY A 1 86 ? 10.667 -5.002 -22.832 1.00 98.19 86 GLY A CA 1
ATOM 679 C C . GLY A 1 86 ? 9.923 -3.666 -22.813 1.00 98.19 86 GLY A C 1
ATOM 680 O O . GLY A 1 86 ? 10.335 -2.735 -23.503 1.00 98.19 86 GLY A O 1
ATOM 681 N N . TRP A 1 87 ? 8.834 -3.536 -22.047 1.00 98.56 87 TRP A N 1
ATOM 682 C CA . TRP A 1 87 ? 8.197 -2.233 -21.853 1.00 98.56 87 TRP A CA 1
ATOM 683 C C . TRP A 1 87 ? 9.095 -1.316 -21.017 1.00 98.56 87 TRP A C 1
ATOM 685 O O . TRP A 1 87 ? 9.783 -1.757 -20.097 1.00 98.56 87 TRP A O 1
ATOM 695 N N . ASN A 1 88 ? 9.035 -0.011 -21.288 1.00 98.31 88 ASN A N 1
ATOM 696 C CA . ASN A 1 88 ? 9.667 0.989 -20.429 1.00 98.31 88 ASN A CA 1
ATOM 697 C C . ASN A 1 88 ? 8.968 1.066 -19.058 1.00 98.31 88 ASN A C 1
ATOM 699 O O . ASN A 1 88 ? 7.784 0.744 -18.929 1.00 98.31 88 ASN A O 1
ATOM 703 N N . PHE A 1 89 ? 9.684 1.579 -18.052 1.00 97.69 89 PHE A N 1
ATOM 704 C CA . PHE A 1 89 ? 9.214 1.658 -16.664 1.00 97.69 89 PHE A CA 1
ATOM 705 C C . PHE A 1 89 ? 7.831 2.304 -16.502 1.00 97.69 89 PHE A C 1
ATOM 707 O O . PHE A 1 89 ? 6.939 1.684 -15.931 1.00 97.69 89 PHE A O 1
ATOM 714 N N . TYR A 1 90 ? 7.625 3.524 -17.012 1.00 98.31 90 TYR A N 1
ATOM 715 C CA . TYR A 1 90 ? 6.364 4.245 -16.796 1.00 98.31 90 TYR A CA 1
ATOM 716 C C . TYR A 1 90 ? 5.150 3.573 -17.467 1.00 98.31 90 TYR A C 1
ATOM 718 O O . TYR A 1 90 ? 4.132 3.422 -16.793 1.00 98.31 90 TYR A O 1
ATOM 726 N N . PRO A 1 91 ? 5.223 3.103 -18.731 1.00 98.25 91 PRO A N 1
ATOM 727 C CA . PRO A 1 91 ? 4.164 2.275 -19.309 1.00 98.25 91 PRO A CA 1
ATOM 728 C C . PRO A 1 91 ? 3.884 0.980 -18.532 1.00 98.25 91 PRO A C 1
ATOM 730 O O . PRO A 1 91 ? 2.720 0.634 -18.340 1.00 98.25 91 PRO A O 1
ATOM 733 N N . ALA A 1 92 ? 4.919 0.276 -18.058 1.00 98.62 92 ALA A N 1
ATOM 734 C CA . ALA A 1 92 ? 4.750 -0.951 -17.275 1.00 98.62 92 ALA A CA 1
ATOM 735 C C . ALA A 1 92 ? 4.083 -0.685 -15.913 1.00 98.62 92 ALA A C 1
ATOM 737 O O . ALA A 1 92 ? 3.163 -1.403 -15.520 1.00 98.62 92 ALA A O 1
ATOM 738 N N . LEU A 1 93 ? 4.498 0.387 -15.228 1.00 98.50 93 LEU A N 1
ATOM 739 C CA . LEU A 1 93 ? 3.864 0.881 -14.006 1.00 98.50 93 LEU A CA 1
ATOM 740 C C . LEU A 1 93 ? 2.392 1.227 -14.258 1.00 98.50 93 LEU A C 1
ATOM 742 O O . LEU A 1 93 ? 1.524 0.791 -13.507 1.00 98.50 93 LEU A O 1
ATOM 746 N N . GLY A 1 94 ? 2.103 1.956 -15.340 1.00 98.62 94 GLY A N 1
ATOM 747 C CA . GLY A 1 94 ? 0.739 2.286 -15.750 1.00 98.62 94 GLY A CA 1
ATOM 748 C C . GLY A 1 94 ? -0.120 1.040 -15.976 1.00 98.62 94 GLY A C 1
ATOM 749 O O . GLY A 1 94 ? -1.231 0.964 -15.459 1.00 98.62 94 GLY A O 1
ATOM 750 N N . GLY A 1 95 ? 0.409 0.028 -16.670 1.00 98.56 95 GLY A N 1
ATOM 751 C CA . GLY A 1 95 ? -0.277 -1.250 -16.878 1.00 98.56 95 GLY A CA 1
ATOM 752 C C . GLY A 1 95 ? -0.590 -1.985 -15.572 1.00 98.56 95 GLY A C 1
ATOM 753 O O . GLY A 1 95 ? -1.719 -2.437 -15.377 1.00 98.56 95 GLY A O 1
ATOM 754 N N . GLY A 1 96 ? 0.373 -2.051 -14.649 1.00 98.62 96 GLY A N 1
ATOM 755 C CA . GLY A 1 96 ? 0.164 -2.650 -13.330 1.00 98.62 96 GLY A CA 1
ATOM 756 C C . GLY A 1 96 ? -0.858 -1.893 -12.478 1.00 98.62 96 GLY A C 1
ATOM 757 O O . GLY A 1 96 ? -1.734 -2.514 -11.884 1.00 98.62 96 GLY A O 1
ATOM 758 N N . LEU A 1 97 ? -0.815 -0.557 -12.474 1.00 98.50 97 LEU A N 1
ATOM 759 C CA . LEU A 1 97 ? -1.801 0.273 -11.773 1.00 98.50 97 LEU A CA 1
ATOM 760 C C . LEU A 1 97 ? -3.212 0.092 -12.347 1.00 98.50 97 LEU A C 1
ATOM 762 O O . LEU A 1 97 ? -4.162 -0.079 -11.584 1.00 98.50 97 LEU A O 1
ATOM 766 N N . CYS A 1 98 ? -3.356 0.073 -13.676 1.00 98.56 98 CYS A N 1
ATOM 767 C CA . CYS A 1 98 ? -4.634 -0.209 -14.331 1.00 98.56 98 CYS A CA 1
ATOM 768 C C . CYS A 1 98 ? -5.180 -1.586 -13.931 1.00 98.56 98 CYS A C 1
ATOM 770 O O . CYS A 1 98 ? -6.360 -1.700 -13.600 1.00 98.56 98 CYS A O 1
ATOM 772 N N . ALA A 1 99 ? -4.329 -2.618 -13.908 1.00 98.62 99 ALA A N 1
ATOM 773 C CA 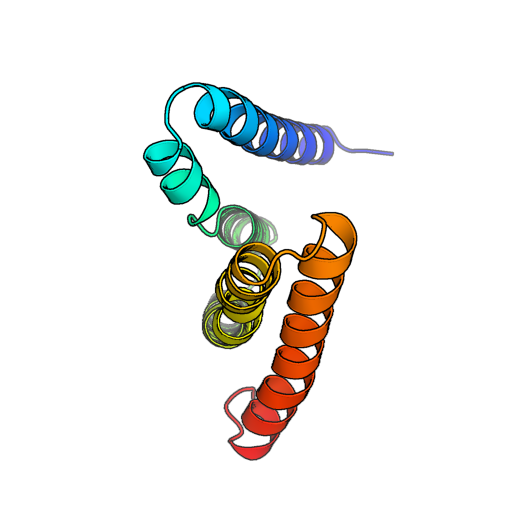. ALA A 1 99 ? -4.722 -3.952 -13.465 1.00 98.62 99 ALA A CA 1
ATOM 774 C C . ALA A 1 99 ? -5.207 -3.952 -12.006 1.00 98.62 99 ALA A C 1
ATOM 776 O O . ALA A 1 99 ? -6.264 -4.510 -11.722 1.00 98.62 99 ALA A O 1
ATOM 777 N N . THR A 1 100 ? -4.500 -3.269 -11.102 1.00 98.31 100 THR A N 1
ATOM 778 C CA . THR A 1 100 ? -4.910 -3.115 -9.698 1.00 98.31 100 THR A CA 1
ATOM 779 C C . THR A 1 100 ? -6.266 -2.420 -9.559 1.00 98.31 100 THR A C 1
ATOM 781 O O . THR A 1 100 ? -7.121 -2.896 -8.815 1.00 98.31 100 THR A O 1
ATOM 784 N N . VAL A 1 101 ? -6.509 -1.327 -10.294 1.00 98.44 101 VAL A N 1
ATOM 785 C CA . VAL A 1 101 ? -7.804 -0.617 -10.278 1.00 98.44 101 VAL A CA 1
ATOM 786 C C . VAL A 1 101 ? -8.936 -1.523 -10.766 1.00 98.44 101 VAL A C 1
ATOM 788 O O . VAL A 1 101 ? -9.990 -1.584 -10.134 1.00 98.44 101 VAL A O 1
ATOM 791 N N . ILE A 1 102 ? -8.712 -2.273 -11.848 1.00 98.44 102 ILE A N 1
ATOM 792 C CA . ILE A 1 102 ? -9.674 -3.266 -12.343 1.00 98.44 102 ILE A CA 1
ATOM 793 C C . ILE A 1 102 ? -9.927 -4.343 -11.284 1.00 98.44 102 ILE A C 1
ATOM 795 O O . ILE A 1 102 ? -11.080 -4.668 -11.005 1.00 98.44 102 ILE A O 1
ATOM 799 N N . GLY A 1 103 ? -8.872 -4.844 -10.640 1.00 98.25 103 GLY A N 1
ATOM 800 C CA . GLY A 1 103 ? -8.977 -5.797 -9.538 1.00 98.25 103 GLY A CA 1
ATOM 801 C C . GLY A 1 103 ? -9.823 -5.271 -8.377 1.00 98.25 103 GLY A C 1
ATOM 802 O O . GLY A 1 103 ? -10.667 -6.006 -7.868 1.00 98.25 103 GLY A O 1
ATOM 803 N N . TYR A 1 104 ? -9.664 -3.999 -7.995 1.00 97.62 104 TYR A N 1
ATOM 804 C CA . TYR A 1 104 ? -10.494 -3.382 -6.959 1.00 97.62 104 TYR A CA 1
ATOM 805 C C . TYR A 1 104 ? -11.969 -3.330 -7.355 1.00 97.62 104 TYR A C 1
ATOM 807 O O . TYR A 1 104 ? -12.824 -3.703 -6.555 1.00 97.62 104 TYR A O 1
ATOM 815 N N . MET A 1 105 ? -12.281 -2.925 -8.589 1.00 97.25 105 MET A N 1
ATOM 816 C CA . MET A 1 105 ? -13.668 -2.911 -9.068 1.00 97.25 105 MET A CA 1
ATOM 817 C C . MET A 1 105 ? -14.302 -4.308 -9.002 1.00 97.25 105 MET A C 1
ATOM 819 O O . MET A 1 105 ? -15.446 -4.446 -8.571 1.00 97.25 105 MET A O 1
ATOM 823 N N . LEU A 1 106 ? -13.549 -5.349 -9.373 1.00 96.69 106 LEU A N 1
ATOM 824 C CA . LEU A 1 106 ? -14.023 -6.732 -9.326 1.00 96.69 106 LEU A CA 1
ATOM 825 C C . LEU A 1 106 ? -14.207 -7.238 -7.891 1.00 96.69 106 LEU A C 1
ATOM 827 O O . LEU A 1 106 ? -15.254 -7.808 -7.583 1.00 96.69 106 LEU A O 1
ATOM 831 N N . ILE A 1 107 ? -13.226 -7.030 -7.003 1.00 95.88 107 ILE A N 1
ATOM 832 C CA . ILE A 1 107 ? -13.313 -7.561 -5.636 1.00 95.88 107 ILE A CA 1
ATOM 833 C C . ILE A 1 107 ? -14.439 -6.895 -4.848 1.00 95.88 107 ILE A C 1
ATOM 835 O O . ILE A 1 107 ? -15.137 -7.577 -4.106 1.00 95.88 107 ILE A O 1
ATOM 839 N N . LEU A 1 108 ? -14.668 -5.593 -5.044 1.00 94.38 108 LEU A N 1
ATOM 840 C CA . LEU A 1 108 ? -15.740 -4.869 -4.362 1.00 94.38 108 LEU A CA 1
ATOM 841 C C . LEU A 1 108 ? -17.121 -5.386 -4.785 1.00 94.38 108 LEU A C 1
ATOM 843 O O . LEU A 1 108 ? -18.000 -5.562 -3.941 1.00 94.38 108 LEU A O 1
ATOM 847 N N . GLU A 1 109 ? -17.304 -5.702 -6.069 1.00 94.12 109 GLU A N 1
ATOM 848 C CA . GLU A 1 109 ? -18.541 -6.317 -6.561 1.00 94.12 109 GLU A CA 1
ATOM 849 C C . GLU A 1 109 ? -18.735 -7.734 -5.991 1.00 94.12 109 GLU A C 1
ATOM 851 O O . GLU A 1 109 ? -19.845 -8.103 -5.599 1.00 94.12 109 GLU A O 1
ATOM 856 N N . VAL A 1 110 ? -17.659 -8.520 -5.871 1.00 93.44 110 VAL A N 1
ATOM 857 C CA . VAL A 1 110 ? -17.693 -9.846 -5.228 1.00 93.44 110 VAL A CA 1
ATOM 858 C C . VAL A 1 110 ? -18.060 -9.732 -3.747 1.00 93.44 110 VAL A C 1
ATOM 860 O O . VAL A 1 110 ? -18.965 -10.425 -3.285 1.00 93.44 110 VAL A O 1
ATOM 863 N N . MET A 1 111 ? -17.411 -8.831 -3.010 1.00 90.94 111 MET A N 1
ATOM 864 C CA . MET A 1 111 ? -17.667 -8.587 -1.587 1.00 90.94 111 MET A CA 1
ATOM 865 C C . MET A 1 111 ? -19.122 -8.180 -1.338 1.00 90.94 111 MET A C 1
ATOM 867 O O . MET A 1 111 ? -19.752 -8.686 -0.406 1.00 90.94 111 MET A O 1
ATOM 871 N N . LYS A 1 112 ? -19.679 -7.334 -2.214 1.00 90.38 112 LYS A N 1
ATOM 872 C CA . LYS A 1 112 ? -21.087 -6.927 -2.183 1.00 90.38 112 LYS A CA 1
ATOM 873 C C . LYS A 1 112 ? -22.034 -8.109 -2.402 1.00 90.38 112 LYS A C 1
ATOM 875 O O . LYS A 1 112 ? -23.025 -8.237 -1.689 1.00 90.38 112 LYS A O 1
ATOM 880 N N . ARG A 1 113 ? -21.738 -8.983 -3.371 1.00 89.44 113 ARG A N 1
ATOM 881 C CA . ARG A 1 113 ? -22.570 -10.161 -3.688 1.00 89.44 113 ARG A CA 1
ATOM 882 C C . ARG A 1 113 ? -22.543 -11.221 -2.598 1.00 89.44 113 ARG A C 1
ATOM 884 O O . ARG A 1 113 ? -23.567 -11.840 -2.335 1.00 89.44 113 ARG A O 1
ATOM 891 N N . LEU A 1 114 ? -21.387 -11.424 -1.976 1.00 87.00 114 LEU A N 1
ATOM 892 C CA . LEU A 1 114 ? -21.198 -12.427 -0.932 1.00 87.00 114 LEU A CA 1
ATOM 893 C C . LEU A 1 114 ? -21.605 -11.933 0.468 1.00 87.00 114 LEU A C 1
ATOM 895 O O . LEU A 1 114 ? -21.452 -12.686 1.423 1.00 87.00 114 LEU A O 1
ATOM 899 N N . GLN A 1 115 ? -22.091 -10.689 0.607 1.00 78.69 115 GLN A N 1
ATOM 900 C CA . GLN A 1 115 ? -22.391 -10.046 1.900 1.00 78.69 115 GLN A CA 1
ATOM 901 C C . GLN A 1 115 ? -21.222 -10.118 2.900 1.00 78.69 115 GLN A C 1
ATOM 903 O O . GLN A 1 115 ? -21.412 -10.092 4.112 1.00 78.69 115 GLN A O 1
ATOM 908 N N . VAL A 1 116 ? -19.989 -10.198 2.388 1.00 70.25 116 VAL A N 1
ATOM 909 C CA . VAL A 1 116 ? -18.771 -10.295 3.209 1.00 70.25 116 VAL A CA 1
ATOM 910 C C . VAL A 1 116 ? -18.500 -8.978 3.944 1.00 70.25 116 VAL A C 1
ATOM 912 O O . VAL A 1 116 ? -17.792 -8.958 4.948 1.00 70.25 116 VAL A O 1
ATOM 915 N N . VAL A 1 117 ? -19.110 -7.890 3.473 1.00 61.28 117 VAL A N 1
ATOM 916 C CA . VAL A 1 117 ? -19.098 -6.577 4.113 1.00 61.28 117 VAL A CA 1
ATOM 917 C C . VAL A 1 117 ? -20.528 -6.242 4.529 1.00 61.28 117 VAL A C 1
ATOM 919 O O . VAL A 1 117 ? -21.319 -5.751 3.725 1.00 61.28 117 VAL A O 1
ATOM 922 N N . SER A 1 118 ? -20.859 -6.568 5.778 1.00 48.56 118 SER A N 1
ATOM 923 C CA . SER A 1 118 ? -22.039 -6.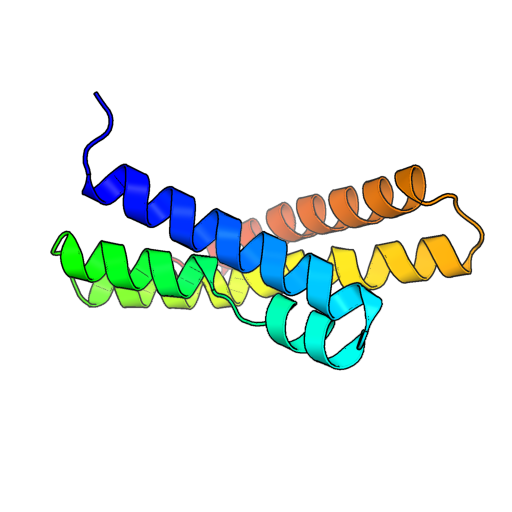073 6.499 1.00 48.56 118 SER A CA 1
ATOM 924 C C . SER A 1 118 ? -21.660 -4.828 7.293 1.00 48.56 118 SER A C 1
ATOM 926 O O . SER A 1 118 ? -20.708 -4.918 8.105 1.00 48.56 118 SER A O 1
#

Solvent-accessible surface area (backbone atoms only — not comparable to full-atom values): 6473 Å² total; per-residue (Å²): 131,86,48,75,66,55,53,50,55,50,51,53,52,51,49,54,56,50,51,39,62,58,35,47,77,79,37,57,66,62,20,50,54,59,68,66,50,63,56,70,61,52,53,49,50,53,47,41,53,71,75,64,54,51,70,68,58,51,52,49,52,56,55,50,48,62,62,56,48,59,23,55,50,37,32,77,50,45,18,59,51,34,41,73,71,68,43,56,70,68,64,14,48,50,51,4,51,52,47,19,54,53,35,46,59,52,50,52,54,48,35,64,74,68,56,74,72,124

Mean predicted aligned error: 4.3 Å

Sequence (118 aa):
MLTLFDIIKILITAIIIFTVAQISQRDTLLAALLASIPTVSILAMMWMNYDGLSDSEIIKFSKEIVWLIIPSLLLFIVMPELLHRGWNFYPALGGGLCATVIGYMLILEVMKRLQVVS